Protein AF-X0U729-F1 (afdb_monomer_lite)

Foldseek 3Di:
DPDQPDAAEDVVLQVVLLQAAAQQPRDGGRFGWAFLQDVVNNTHSDPLGTHTHHPVVSVVCVVPNDQVCCVVGVSSVVVCVVSVNVVRHPD

Sequence (91 aa):
MFPKNKRIEDEEVLESFRRLPCVVCDCAPPSDPCHITSKGAGGGDAEENLISMCREHHQEQHGKGWIWMCEQYYNLKVVLEGKGRHDVFRR

Structure (mmCIF, N/CA/C/O backbone):
data_AF-X0U729-F1
#
_entry.id   AF-X0U729-F1
#
loop_
_atom_site.group_PDB
_atom_site.id
_atom_site.type_symbol
_atom_site.label_atom_id
_atom_site.label_alt_id
_atom_site.label_comp_id
_atom_site.label_asym_id
_atom_site.label_entity_id
_atom_site.label_seq_id
_atom_site.pdbx_PDB_ins_code
_atom_site.Cartn_x
_atom_site.Cartn_y
_atom_site.Cartn_z
_atom_site.occupancy
_atom_site.B_iso_or_equiv
_atom_site.auth_seq_id
_atom_site.auth_comp_id
_atom_site.auth_asym_id
_atom_site.auth_atom_id
_atom_site.pdbx_PDB_model_num
ATOM 1 N N . MET A 1 1 ? 20.161 19.4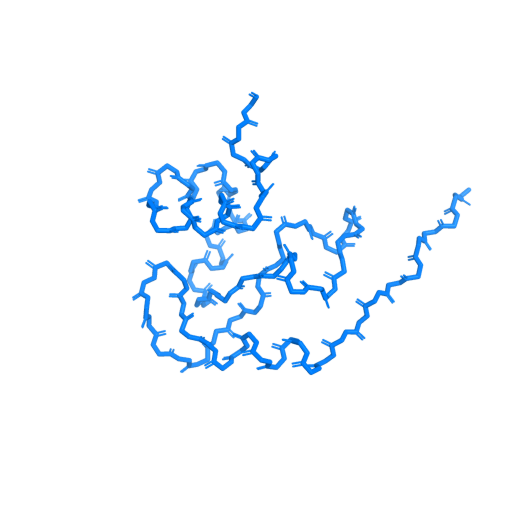74 -14.567 1.00 52.41 1 MET A N 1
ATOM 2 C CA . MET A 1 1 ? 19.056 18.495 -14.506 1.00 52.41 1 MET A CA 1
ATOM 3 C C . MET A 1 1 ? 19.692 17.120 -14.414 1.00 52.41 1 MET A C 1
ATOM 5 O O . MET A 1 1 ? 20.334 16.710 -15.369 1.00 52.41 1 MET A O 1
ATOM 9 N N . PHE A 1 2 ? 19.639 16.478 -13.246 1.00 63.44 2 PHE A N 1
ATOM 10 C CA . PHE A 1 2 ? 20.166 15.119 -13.088 1.00 63.44 2 PHE A CA 1
ATOM 11 C C . PHE A 1 2 ? 19.289 14.150 -13.897 1.00 63.44 2 PHE A C 1
ATOM 13 O O . PHE A 1 2 ? 18.069 14.355 -13.931 1.00 63.44 2 PHE A O 1
ATOM 20 N N . PRO A 1 3 ? 19.865 13.146 -14.582 1.00 59.47 3 PRO A N 1
ATOM 21 C CA . PRO A 1 3 ? 19.071 12.159 -15.300 1.00 59.47 3 PRO A CA 1
ATOM 22 C C . PRO A 1 3 ? 18.129 11.473 -14.307 1.00 59.47 3 PRO A C 1
ATOM 24 O O . PRO A 1 3 ? 18.563 10.937 -13.290 1.00 59.47 3 PRO A O 1
ATOM 27 N N . LYS A 1 4 ? 16.821 11.540 -14.572 1.00 55.31 4 LYS A N 1
ATOM 28 C CA . LYS A 1 4 ? 15.839 10.768 -13.807 1.00 55.31 4 LYS A CA 1
ATOM 29 C C . LYS A 1 4 ? 16.035 9.303 -14.187 1.00 55.31 4 LYS A C 1
ATOM 31 O O . LYS A 1 4 ? 16.113 9.006 -15.379 1.00 55.31 4 LYS A O 1
ATOM 36 N N . ASN A 1 5 ? 16.128 8.418 -13.196 1.00 59.12 5 ASN A N 1
ATOM 37 C CA . ASN A 1 5 ? 16.223 6.980 -13.439 1.00 59.12 5 ASN A CA 1
ATOM 38 C C . ASN A 1 5 ? 15.138 6.537 -14.430 1.00 59.12 5 ASN A C 1
ATOM 40 O O . ASN A 1 5 ? 13.997 7.010 -14.371 1.00 59.12 5 ASN A O 1
ATOM 44 N N . LYS A 1 6 ? 15.517 5.654 -15.362 1.00 59.91 6 LYS A N 1
ATOM 45 C CA . LYS A 1 6 ? 14.585 5.080 -16.332 1.00 59.91 6 LYS A CA 1
ATOM 46 C C . LYS A 1 6 ? 13.493 4.351 -15.551 1.00 59.91 6 LYS A C 1
ATOM 48 O O . LYS A 1 6 ? 13.790 3.522 -14.696 1.00 59.91 6 LYS A O 1
ATOM 53 N N . ARG A 1 7 ? 12.244 4.720 -15.817 1.00 63.72 7 ARG A N 1
ATOM 54 C CA . ARG A 1 7 ? 11.072 4.131 -15.170 1.00 63.72 7 ARG A CA 1
ATOM 55 C C . ARG A 1 7 ? 10.996 2.652 -15.540 1.00 63.72 7 ARG A C 1
ATOM 57 O O . ARG A 1 7 ? 11.174 2.314 -16.709 1.00 63.72 7 ARG A O 1
ATOM 64 N N . ILE A 1 8 ? 10.749 1.809 -14.544 1.00 68.94 8 ILE A N 1
ATOM 65 C CA . ILE A 1 8 ? 10.318 0.430 -14.758 1.00 68.94 8 ILE A CA 1
ATOM 66 C C . ILE A 1 8 ? 8.794 0.498 -14.797 1.00 68.94 8 IL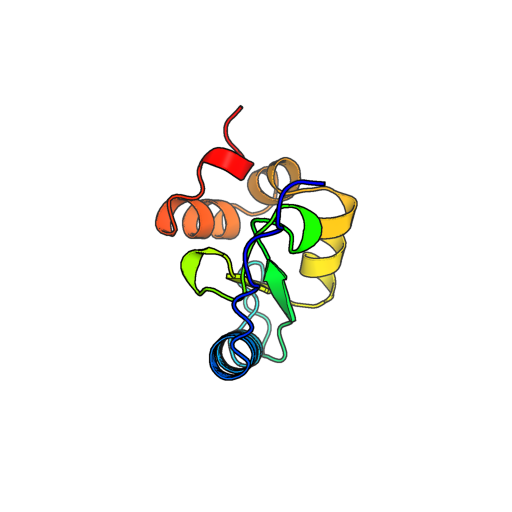E A C 1
ATOM 68 O O . ILE A 1 8 ? 8.170 0.814 -13.782 1.00 68.94 8 ILE A O 1
ATOM 72 N N . GLU A 1 9 ? 8.244 0.319 -15.993 1.00 73.75 9 GLU A N 1
ATOM 73 C CA . GLU A 1 9 ? 6.811 0.182 -16.239 1.00 73.75 9 GLU A CA 1
ATOM 74 C C . GLU A 1 9 ? 6.576 -1.289 -16.571 1.00 73.75 9 GLU A C 1
ATOM 76 O O . GLU A 1 9 ? 7.083 -1.781 -17.579 1.00 73.75 9 GLU A O 1
ATOM 81 N N . ASP A 1 10 ? 5.880 -1.989 -15.679 1.00 84.19 10 ASP A N 1
ATOM 82 C CA . ASP A 1 10 ? 5.578 -3.411 -15.807 1.00 84.19 10 ASP A CA 1
ATOM 83 C C . ASP A 1 10 ? 4.059 -3.592 -15.773 1.00 84.19 10 ASP A C 1
ATOM 85 O O . ASP A 1 10 ? 3.406 -3.545 -14.727 1.00 84.19 10 ASP A O 1
ATOM 89 N N . GLU A 1 11 ? 3.479 -3.709 -16.964 1.00 87.19 11 GLU A N 1
ATOM 90 C CA . GLU A 1 11 ? 2.036 -3.843 -17.132 1.00 87.19 11 GLU A CA 1
ATOM 91 C C . GLU A 1 11 ? 1.514 -5.169 -16.568 1.00 87.19 11 GLU A C 1
ATOM 93 O O . GLU A 1 11 ? 0.402 -5.203 -16.043 1.00 87.19 11 GLU A O 1
ATOM 98 N N . GLU A 1 12 ? 2.320 -6.232 -16.607 1.00 89.50 12 GLU A N 1
ATOM 99 C CA . GLU A 1 12 ? 1.948 -7.538 -16.063 1.00 89.50 12 GLU A CA 1
ATOM 100 C C . GLU A 1 12 ? 1.837 -7.476 -14.538 1.00 89.50 12 GLU A C 1
ATOM 102 O O . GLU A 1 12 ? 0.849 -7.947 -13.966 1.00 89.50 12 GLU A O 1
ATOM 107 N N . VAL A 1 13 ? 2.787 -6.804 -13.883 1.00 91.12 13 VAL A N 1
ATOM 108 C CA . VAL A 1 13 ? 2.716 -6.537 -12.443 1.00 91.12 13 VAL A CA 1
ATOM 109 C C . VAL A 1 13 ? 1.491 -5.682 -12.123 1.00 91.12 13 VAL A C 1
ATOM 111 O O . VAL A 1 13 ? 0.711 -6.027 -11.241 1.00 91.12 13 VAL A O 1
ATOM 114 N N . LEU A 1 14 ? 1.244 -4.588 -12.846 1.00 92.75 14 LEU A N 1
ATOM 115 C CA . LEU A 1 14 ? 0.063 -3.754 -12.584 1.00 92.75 14 LEU A CA 1
ATOM 116 C C . LEU A 1 14 ? -1.252 -4.536 -12.736 1.00 92.75 14 LEU A C 1
ATOM 118 O O . LEU A 1 14 ? -2.165 -4.373 -11.924 1.00 92.75 14 LEU A O 1
ATOM 122 N N . GLU A 1 15 ? -1.346 -5.394 -13.749 1.00 94.50 15 GLU A N 1
ATOM 123 C CA . GLU A 1 15 ? -2.492 -6.275 -13.974 1.00 94.50 15 GLU A CA 1
ATOM 124 C C . GLU A 1 15 ? -2.665 -7.321 -12.870 1.00 94.50 15 GLU A C 1
ATOM 126 O O . GLU A 1 15 ? -3.801 -7.610 -12.482 1.00 94.50 15 GLU A O 1
ATOM 131 N N . SER A 1 16 ? -1.576 -7.862 -12.317 1.00 95.38 16 SER A N 1
ATOM 132 C CA . SER A 1 16 ? -1.660 -8.820 -11.212 1.00 95.38 16 SER A CA 1
ATOM 133 C C . SER A 1 16 ? -2.305 -8.179 -9.978 1.00 95.38 16 SER A C 1
ATOM 135 O O . SER A 1 16 ? -3.249 -8.740 -9.419 1.00 95.38 16 SER A O 1
ATOM 137 N N . PHE A 1 17 ? -1.920 -6.947 -9.629 1.00 96.12 17 PHE A N 1
ATOM 138 C CA . PHE A 1 17 ? -2.504 -6.208 -8.504 1.00 96.12 17 PHE A CA 1
ATOM 139 C C . PHE A 1 17 ? -3.956 -5.775 -8.741 1.00 96.12 17 PHE A C 1
ATOM 141 O O . PHE A 1 17 ? -4.727 -5.700 -7.783 1.00 96.12 17 PHE A O 1
ATOM 148 N N . ARG A 1 18 ? -4.369 -5.549 -9.996 1.00 96.62 18 ARG A N 1
ATOM 149 C CA . ARG A 1 18 ? -5.776 -5.253 -10.331 1.00 96.62 18 ARG A CA 1
ATOM 150 C C . ARG A 1 18 ? -6.716 -6.420 -10.046 1.00 96.62 18 ARG A C 1
ATOM 152 O O . ARG A 1 18 ? -7.901 -6.204 -9.788 1.00 96.62 18 ARG A O 1
ATOM 159 N N . ARG A 1 19 ? -6.190 -7.647 -10.077 1.00 97.19 19 ARG A N 1
ATOM 160 C CA . ARG A 1 19 ? -6.931 -8.899 -9.852 1.00 97.19 19 ARG A CA 1
ATOM 161 C C . ARG A 1 19 ? -6.951 -9.339 -8.391 1.00 97.19 19 ARG A C 1
ATOM 163 O O . ARG A 1 19 ? -7.635 -10.308 -8.072 1.00 97.19 19 ARG A O 1
ATOM 170 N N . LEU A 1 20 ? -6.218 -8.657 -7.514 1.00 97.44 20 LEU A N 1
ATOM 171 C CA . LEU A 1 20 ? -6.200 -8.953 -6.085 1.00 97.44 20 LEU A CA 1
ATOM 172 C C . LEU A 1 20 ? -7.302 -8.175 -5.348 1.00 97.44 20 LEU A C 1
ATOM 174 O O . LEU A 1 20 ? -7.634 -7.053 -5.746 1.00 97.44 20 LEU A O 1
ATOM 178 N N . PRO A 1 21 ? -7.869 -8.733 -4.263 1.00 97.94 21 PRO A N 1
ATOM 179 C CA . PRO A 1 21 ? -8.753 -7.994 -3.371 1.00 97.94 21 PRO A CA 1
ATOM 180 C C . PRO A 1 21 ? -8.063 -6.774 -2.757 1.00 97.94 21 PRO A C 1
ATOM 182 O O . PRO A 1 21 ? -6.830 -6.682 -2.707 1.00 97.94 21 PRO A O 1
ATOM 185 N N . CYS A 1 22 ? -8.861 -5.835 -2.257 1.00 98.00 22 CYS A N 1
ATOM 186 C CA . CYS A 1 22 ? -8.319 -4.704 -1.517 1.00 98.00 22 CYS A CA 1
ATOM 187 C C . CYS A 1 22 ? -7.665 -5.179 -0.219 1.00 98.00 22 CYS A C 1
ATOM 189 O O . CYS A 1 22 ? -8.322 -5.787 0.615 1.00 98.00 22 CYS A O 1
ATOM 191 N N . VAL A 1 23 ? -6.411 -4.795 0.012 1.00 97.38 23 VAL A N 1
ATOM 192 C CA . VAL A 1 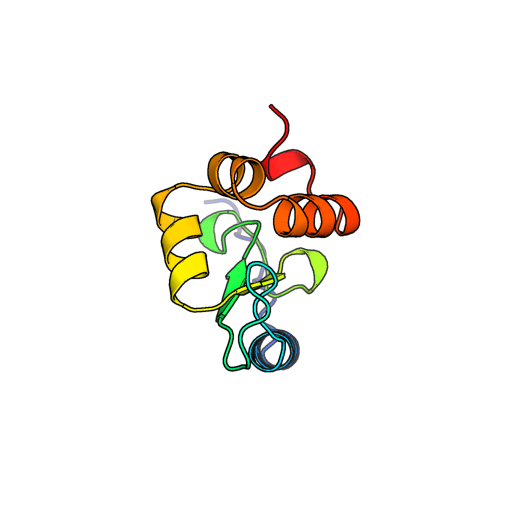23 ? -5.679 -5.156 1.233 1.00 97.38 23 VAL A CA 1
ATOM 193 C C . VAL A 1 23 ? -6.306 -4.606 2.520 1.00 97.38 23 VAL A C 1
ATOM 195 O O . VAL A 1 23 ? -6.014 -5.107 3.600 1.00 97.38 23 VAL A O 1
ATOM 198 N N . VAL A 1 24 ? -7.137 -3.561 2.420 1.00 97.62 24 VAL A N 1
ATOM 199 C CA . VAL A 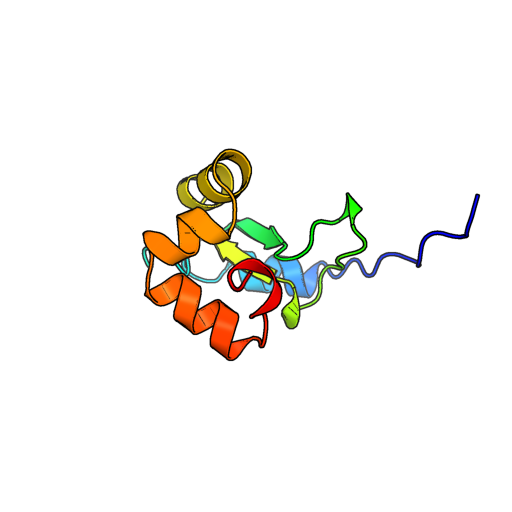1 24 ? -7.750 -2.879 3.570 1.00 97.62 24 VAL A CA 1
ATOM 200 C C . VAL A 1 24 ? -9.101 -3.484 3.954 1.00 97.62 24 VAL A C 1
ATOM 202 O O . VAL A 1 24 ? -9.380 -3.621 5.142 1.00 97.62 24 VAL A O 1
ATOM 205 N N . CYS A 1 25 ? -9.942 -3.842 2.984 1.00 97.00 25 CYS A N 1
ATOM 206 C CA . CYS A 1 25 ? -11.318 -4.280 3.250 1.00 97.00 25 CYS A CA 1
ATOM 207 C C . CYS A 1 25 ? -11.709 -5.608 2.595 1.00 97.00 25 CYS A C 1
ATOM 209 O O . CYS A 1 25 ? -12.879 -5.978 2.653 1.00 97.00 25 CYS A O 1
ATOM 211 N N . ASP A 1 26 ? -10.769 -6.286 1.933 1.00 97.12 26 ASP A N 1
ATOM 212 C CA . ASP A 1 26 ? -10.964 -7.558 1.229 1.00 97.12 26 ASP A CA 1
ATOM 213 C C . ASP A 1 26 ? -12.078 -7.541 0.170 1.00 97.12 26 ASP A C 1
ATOM 215 O O . ASP A 1 26 ? -12.539 -8.591 -0.284 1.00 97.12 26 ASP A O 1
ATOM 219 N N . CYS A 1 27 ? -12.517 -6.354 -0.269 1.00 96.94 27 CYS A N 1
ATOM 220 C CA . CYS A 1 27 ? -13.524 -6.270 -1.312 1.00 96.94 27 CYS A CA 1
ATOM 221 C C . CYS A 1 27 ? -13.002 -6.923 -2.596 1.00 96.94 27 CYS A C 1
ATOM 223 O O . CYS A 1 27 ? -11.814 -6.829 -2.930 1.00 96.94 27 CYS A O 1
ATOM 225 N N . ALA A 1 28 ? -13.914 -7.573 -3.317 1.00 97.19 28 ALA A N 1
ATOM 226 C CA . ALA A 1 28 ? -13.577 -8.256 -4.552 1.00 97.19 28 ALA A CA 1
ATOM 227 C C . ALA A 1 28 ? -12.962 -7.282 -5.582 1.00 97.19 28 ALA A C 1
ATOM 229 O O . ALA A 1 28 ? -13.298 -6.093 -5.576 1.00 97.19 28 ALA A O 1
ATOM 230 N N . PRO A 1 29 ? -12.091 -7.780 -6.477 1.00 95.25 29 PRO A N 1
ATOM 231 C CA . PRO A 1 29 ? -11.578 -7.014 -7.610 1.00 95.25 29 PRO A CA 1
ATOM 232 C C . PRO A 1 29 ? -12.700 -6.369 -8.454 1.00 95.25 29 PRO A C 1
ATOM 234 O O . PRO A 1 29 ? -13.816 -6.896 -8.490 1.00 95.25 29 PRO A O 1
ATOM 237 N N . PRO A 1 30 ? -12.412 -5.284 -9.199 1.00 96.19 30 PRO A N 1
ATOM 238 C CA . PRO A 1 30 ? -11.075 -4.756 -9.478 1.00 96.19 30 PRO A CA 1
ATOM 239 C C . PRO A 1 30 ? -10.510 -3.871 -8.358 1.00 96.19 30 PRO A C 1
ATOM 241 O O . PRO A 1 30 ? -11.214 -3.038 -7.788 1.00 96.19 30 PRO A O 1
ATOM 244 N N . SER A 1 31 ? -9.209 -4.020 -8.102 1.00 97.44 31 SER A N 1
ATOM 245 C CA . SER A 1 31 ? -8.429 -3.091 -7.275 1.00 97.44 31 SER A CA 1
ATOM 246 C C . SER A 1 31 ? -7.585 -2.159 -8.144 1.00 97.44 31 SER A C 1
ATOM 248 O O . SER A 1 31 ? -7.213 -2.486 -9.268 1.00 97.44 31 SER A O 1
ATOM 250 N N . ASP A 1 32 ? -7.230 -1.006 -7.599 1.00 96.94 32 ASP A N 1
ATOM 251 C CA . ASP A 1 32 ? -6.208 -0.130 -8.142 1.00 96.94 32 ASP A CA 1
ATOM 252 C C . ASP A 1 32 ? -4.828 -0.521 -7.562 1.00 96.94 32 ASP A C 1
ATOM 254 O O . ASP A 1 32 ? -4.697 -0.698 -6.343 1.00 96.94 32 ASP A O 1
ATOM 258 N N . PRO A 1 33 ? -3.775 -0.623 -8.395 1.00 96.06 33 PRO A N 1
ATOM 259 C CA . PRO A 1 33 ? -2.401 -0.752 -7.923 1.00 96.06 33 PRO A CA 1
ATOM 260 C C . PRO A 1 33 ? -1.947 0.580 -7.310 1.00 96.06 33 PRO A C 1
ATOM 262 O O . PRO A 1 33 ? -1.737 1.566 -8.019 1.00 96.06 33 PRO A O 1
ATOM 265 N N . CYS A 1 34 ? -1.817 0.612 -5.985 1.00 95.81 34 CYS A N 1
ATOM 266 C CA . CYS A 1 34 ? -1.397 1.786 -5.230 1.00 95.81 34 CYS A CA 1
ATOM 267 C C . CYS A 1 34 ? 0.116 1.759 -4.990 1.00 95.81 34 CYS A C 1
ATOM 269 O O . CYS A 1 34 ? 0.648 0.823 -4.388 1.00 95.81 34 CYS A O 1
ATOM 271 N N . HIS A 1 35 ? 0.809 2.806 -5.445 1.00 94.81 35 HIS A N 1
ATOM 272 C CA . HIS A 1 35 ? 2.243 2.980 -5.224 1.00 94.81 35 HIS A CA 1
ATOM 273 C C . HIS A 1 35 ? 2.539 3.464 -3.808 1.00 94.81 35 HIS A C 1
ATOM 275 O O . HIS A 1 35 ? 2.135 4.563 -3.425 1.00 94.81 35 HIS A O 1
ATOM 281 N N . ILE A 1 36 ? 3.340 2.698 -3.069 1.00 94.62 36 ILE A N 1
ATOM 282 C CA . ILE A 1 36 ? 3.807 3.071 -1.729 1.00 94.62 36 ILE A CA 1
ATOM 283 C C . ILE A 1 36 ? 4.733 4.295 -1.817 1.00 94.62 36 ILE A C 1
ATOM 285 O O . ILE A 1 36 ? 4.498 5.318 -1.169 1.00 94.62 36 ILE A O 1
ATOM 289 N N . THR A 1 37 ? 5.745 4.227 -2.685 1.00 91.06 37 THR A N 1
ATOM 290 C CA . THR A 1 37 ? 6.546 5.375 -3.129 1.00 91.06 37 THR A CA 1
ATOM 291 C C . THR A 1 37 ? 6.000 5.866 -4.458 1.00 91.06 37 THR A C 1
ATOM 293 O O . THR A 1 37 ? 5.979 5.118 -5.435 1.00 91.06 37 THR A O 1
ATOM 296 N N . SER A 1 38 ? 5.587 7.134 -4.516 1.00 84.69 38 SER A N 1
ATOM 297 C CA . SER A 1 38 ? 4.958 7.695 -5.713 1.00 84.69 38 SER A CA 1
ATOM 298 C C . SER A 1 38 ? 5.873 7.663 -6.944 1.00 84.69 38 SER A C 1
ATOM 300 O O . SER A 1 38 ? 7.100 7.782 -6.846 1.00 84.69 38 SER A O 1
ATOM 302 N N . LYS A 1 39 ? 5.259 7.621 -8.133 1.00 80.25 39 LYS A N 1
ATOM 303 C CA . LYS A 1 39 ? 5.972 7.727 -9.420 1.00 80.25 39 LYS A CA 1
ATOM 304 C C . LYS A 1 39 ? 6.820 9.002 -9.518 1.00 80.25 39 LYS A C 1
ATOM 306 O O . LYS A 1 39 ? 7.896 9.000 -10.112 1.00 80.25 39 LYS A O 1
ATOM 311 N N . GLY A 1 40 ? 6.354 10.102 -8.917 1.00 75.56 40 GLY A N 1
ATOM 312 C CA . GLY A 1 40 ? 7.071 11.382 -8.881 1.00 75.56 40 GLY A CA 1
ATOM 313 C C . GLY A 1 40 ? 8.332 11.360 -8.011 1.00 75.56 40 GLY A C 1
ATOM 314 O O . GLY A 1 40 ? 9.293 12.058 -8.328 1.00 75.56 40 GLY A O 1
ATOM 315 N N . ALA A 1 41 ? 8.343 10.524 -6.969 1.00 79.25 41 ALA A N 1
ATOM 316 C CA . ALA A 1 41 ? 9.471 10.316 -6.062 1.00 79.25 41 ALA A CA 1
ATOM 317 C C . ALA A 1 41 ? 10.430 9.199 -6.522 1.00 79.25 41 ALA A C 1
ATOM 319 O O . ALA A 1 41 ? 11.373 8.871 -5.808 1.00 79.25 41 ALA A O 1
ATOM 320 N N . GLY A 1 42 ? 10.212 8.628 -7.713 1.00 79.56 42 GLY A N 1
ATOM 321 C CA . GLY A 1 42 ? 11.067 7.586 -8.287 1.00 79.56 42 GLY A CA 1
ATOM 322 C C . GLY A 1 42 ? 10.641 6.150 -7.977 1.00 79.56 42 GLY A C 1
ATOM 323 O O . GLY A 1 42 ? 11.408 5.236 -8.265 1.00 79.56 42 GLY A O 1
ATOM 324 N N . GLY A 1 43 ? 9.443 5.929 -7.426 1.00 81.94 43 GLY A N 1
ATOM 325 C CA . GLY A 1 43 ? 8.891 4.583 -7.270 1.00 81.94 43 GLY A CA 1
ATOM 326 C C . GLY A 1 43 ? 8.477 3.978 -8.614 1.00 81.94 43 GLY A C 1
ATOM 327 O O . GLY A 1 43 ? 7.756 4.616 -9.384 1.00 81.94 43 GLY A O 1
ATOM 328 N N . GLY A 1 44 ? 8.953 2.764 -8.900 1.00 84.38 44 GLY A N 1
ATOM 329 C CA . GLY A 1 44 ? 8.603 1.999 -10.101 1.00 84.38 44 GLY A CA 1
ATOM 330 C C . GLY A 1 44 ? 7.379 1.103 -9.910 1.00 84.38 44 GLY A C 1
ATOM 331 O O . GLY A 1 44 ? 6.862 0.970 -8.794 1.00 84.38 44 GLY A O 1
ATOM 332 N N . ASP A 1 45 ? 6.949 0.476 -11.004 1.00 85.12 45 ASP A N 1
ATOM 333 C CA . ASP A 1 45 ? 5.917 -0.565 -11.019 1.00 85.12 45 ASP A CA 1
ATOM 334 C C . ASP A 1 45 ? 6.544 -1.911 -10.603 1.00 85.12 45 ASP A C 1
ATOM 336 O O . ASP A 1 45 ? 6.686 -2.829 -11.400 1.00 85.12 45 ASP A O 1
ATOM 340 N N . ALA A 1 46 ? 6.997 -1.986 -9.350 1.00 88.19 46 ALA A N 1
ATOM 341 C CA . ALA A 1 46 ? 7.629 -3.165 -8.764 1.00 88.19 46 ALA A CA 1
ATOM 342 C C . ALA A 1 46 ? 6.757 -3.721 -7.631 1.00 88.19 46 ALA A C 1
ATOM 344 O O . ALA A 1 46 ? 6.099 -2.951 -6.922 1.00 88.19 46 ALA A O 1
ATOM 345 N N . GLU A 1 47 ? 6.739 -5.042 -7.444 1.00 89.75 47 GLU A N 1
ATOM 346 C CA . GLU A 1 47 ? 5.867 -5.700 -6.462 1.00 89.75 47 GLU A CA 1
ATOM 347 C C . GLU A 1 47 ? 6.099 -5.198 -5.029 1.00 89.75 47 GLU A C 1
ATOM 349 O O . GLU A 1 47 ? 5.156 -5.060 -4.244 1.00 89.75 47 GLU A O 1
ATOM 354 N N . GLU A 1 48 ? 7.341 -4.871 -4.669 1.00 90.75 48 GLU A N 1
ATOM 355 C CA . GLU A 1 48 ? 7.709 -4.302 -3.370 1.00 90.75 48 GLU A CA 1
ATOM 356 C C . GLU A 1 48 ? 7.170 -2.879 -3.155 1.00 90.75 48 GLU A C 1
ATOM 358 O O . GLU A 1 48 ? 7.061 -2.414 -2.019 1.00 90.75 48 GLU A O 1
ATOM 363 N N . ASN A 1 49 ? 6.812 -2.186 -4.238 1.00 93.81 49 ASN A N 1
ATOM 364 C CA . ASN A 1 49 ? 6.322 -0.814 -4.222 1.00 93.81 49 ASN A CA 1
ATOM 365 C C . ASN A 1 49 ? 4.813 -0.703 -4.486 1.00 93.81 49 ASN A C 1
ATOM 367 O O . ASN A 1 49 ? 4.287 0.410 -4.510 1.00 93.81 49 ASN A O 1
ATOM 371 N N . LEU A 1 50 ? 4.118 -1.825 -4.669 1.00 94.81 50 LEU A N 1
ATOM 372 C CA . LEU A 1 50 ? 2.697 -1.873 -4.994 1.00 94.81 50 LEU A CA 1
ATOM 373 C C . LEU A 1 50 ? 1.889 -2.636 -3.941 1.00 94.81 50 LEU A C 1
ATOM 375 O O . LEU A 1 50 ? 2.344 -3.624 -3.355 1.00 94.81 50 LEU A O 1
ATOM 379 N N . ILE A 1 51 ? 0.659 -2.172 -3.727 1.00 96.56 51 ILE A N 1
ATOM 380 C CA . ILE A 1 51 ? -0.396 -2.872 -2.985 1.00 96.56 51 ILE A CA 1
ATOM 381 C C . ILE A 1 51 ? -1.736 -2.720 -3.707 1.00 96.56 51 ILE A C 1
ATOM 383 O O . ILE A 1 51 ? -1.979 -1.714 -4.371 1.00 96.56 51 ILE A O 1
ATOM 387 N N . SER A 1 52 ? -2.621 -3.707 -3.570 1.00 97.81 52 SER A N 1
ATOM 388 C CA . SER A 1 52 ? -3.962 -3.674 -4.154 1.00 97.81 52 SER A CA 1
ATOM 389 C C . SER A 1 52 ? -4.924 -2.936 -3.225 1.00 97.81 52 SER A C 1
ATOM 391 O O . SER A 1 52 ? -5.137 -3.331 -2.077 1.00 97.81 52 SER A O 1
ATOM 393 N N . MET A 1 53 ? -5.524 -1.849 -3.702 1.00 98.06 53 MET A N 1
ATOM 394 C CA . MET A 1 53 ? -6.521 -1.087 -2.950 1.00 98.06 53 MET A CA 1
ATOM 395 C C . MET A 1 53 ? -7.768 -0.860 -3.787 1.00 98.06 53 MET A C 1
ATOM 397 O O . MET A 1 53 ? -7.670 -0.541 -4.963 1.00 98.06 53 MET A O 1
ATOM 401 N N . CYS A 1 54 ? -8.955 -0.954 -3.192 1.00 98.00 54 CYS A N 1
ATOM 402 C CA . CYS A 1 54 ? -10.148 -0.472 -3.873 1.00 98.00 54 CYS A CA 1
ATOM 403 C C . CYS A 1 54 ? -10.057 1.039 -4.092 1.00 98.00 54 CYS A C 1
ATOM 405 O O . CYS A 1 54 ? -9.287 1.739 -3.424 1.00 98.00 54 CYS A O 1
ATOM 407 N N . ARG A 1 55 ? -10.886 1.554 -5.002 1.00 97.62 55 ARG A N 1
ATOM 408 C CA . ARG A 1 55 ? -10.872 2.974 -5.354 1.00 97.62 55 ARG A CA 1
ATOM 409 C C . ARG A 1 55 ? -11.018 3.890 -4.137 1.00 97.62 55 ARG A C 1
ATOM 411 O O . ARG A 1 55 ? -10.350 4.913 -4.075 1.00 97.62 55 ARG A O 1
ATOM 418 N N . GLU A 1 56 ? -11.871 3.524 -3.186 1.00 97.88 56 GLU A N 1
ATOM 419 C CA . GLU A 1 56 ? -12.132 4.302 -1.972 1.00 97.88 56 GLU A CA 1
ATOM 420 C C . GLU A 1 56 ? -10.877 4.445 -1.101 1.00 97.88 56 GLU A C 1
ATOM 422 O O . GLU A 1 56 ? -10.398 5.561 -0.902 1.00 97.88 56 GLU A O 1
ATOM 427 N N . HIS A 1 57 ? -10.277 3.330 -0.675 1.00 98.19 57 HIS A N 1
ATOM 428 C CA . HIS A 1 57 ? -9.068 3.353 0.155 1.00 98.19 57 HIS A CA 1
ATOM 429 C C . HIS A 1 57 ? -7.852 3.915 -0.589 1.00 98.19 57 HIS A C 1
ATOM 431 O O . HIS A 1 57 ? -6.989 4.540 0.025 1.00 98.19 57 HIS A O 1
ATOM 437 N N . HIS A 1 58 ? -7.781 3.748 -1.913 1.00 98.00 58 HIS A N 1
ATOM 438 C CA . HIS A 1 58 ? -6.728 4.371 -2.710 1.00 98.00 58 HIS A CA 1
ATOM 439 C C . HIS A 1 58 ? -6.851 5.905 -2.705 1.00 98.00 58 HIS A C 1
ATOM 441 O O . HIS A 1 58 ? -5.858 6.611 -2.532 1.00 98.00 58 HIS A O 1
ATOM 447 N N . GLN A 1 59 ? -8.067 6.444 -2.835 1.00 97.88 59 GLN A N 1
ATOM 448 C CA . GLN A 1 59 ? -8.289 7.889 -2.722 1.00 97.88 59 GLN A CA 1
ATOM 449 C C . GLN A 1 59 ? -8.050 8.400 -1.302 1.00 97.88 59 GLN A C 1
ATOM 451 O O . GLN A 1 59 ? -7.507 9.488 -1.114 1.00 97.88 59 GLN A O 1
ATOM 456 N N . GLU A 1 60 ? -8.405 7.611 -0.294 1.00 97.75 60 GLU A N 1
ATOM 457 C CA . GLU A 1 60 ? -8.126 7.952 1.094 1.00 97.75 60 GLU A CA 1
ATOM 458 C C . GLU A 1 60 ? -6.624 8.012 1.384 1.00 97.75 60 GLU A C 1
ATOM 460 O O . GLU A 1 60 ? -6.161 8.960 2.021 1.00 97.75 60 GLU A O 1
ATOM 465 N N . GLN A 1 61 ? -5.847 7.076 0.833 1.00 97.31 61 GLN A N 1
ATOM 466 C CA . GLN A 1 61 ? -4.389 7.119 0.879 1.00 97.31 61 GLN A CA 1
ATOM 467 C C . GLN A 1 61 ? -3.856 8.417 0.266 1.00 97.31 61 GLN A C 1
ATOM 469 O O . GLN A 1 61 ? -3.015 9.072 0.883 1.00 97.31 61 GLN A O 1
ATOM 474 N N . HIS A 1 62 ? -4.357 8.825 -0.904 1.00 95.62 62 HIS A N 1
ATOM 475 C CA . HIS A 1 62 ? -3.946 10.079 -1.538 1.00 95.62 62 HIS A CA 1
ATOM 476 C C . HIS A 1 62 ? -4.321 11.314 -0.708 1.00 95.62 62 HIS A C 1
ATOM 478 O O . HIS A 1 62 ? -3.562 12.283 -0.680 1.00 95.62 62 HIS A O 1
ATOM 484 N N . GLY A 1 63 ? -5.473 11.289 -0.032 1.00 97.06 63 GLY A N 1
ATOM 485 C CA . GLY A 1 63 ? -5.975 12.419 0.749 1.00 97.06 63 GLY A CA 1
ATOM 486 C C . GLY A 1 63 ? -5.369 12.550 2.148 1.00 97.06 63 GLY A C 1
ATOM 487 O O . GLY A 1 63 ? -5.165 13.668 2.618 1.00 97.06 63 GLY A O 1
ATOM 488 N N . LYS A 1 64 ? -5.093 11.429 2.825 1.00 96.88 64 LYS A N 1
ATOM 489 C CA . LYS A 1 64 ? -4.715 11.395 4.252 1.00 96.88 64 LYS A CA 1
ATOM 490 C C . LYS A 1 64 ? -3.297 10.876 4.510 1.00 96.88 64 LYS A C 1
ATOM 492 O O . LYS A 1 64 ? -2.710 11.195 5.542 1.00 96.88 64 LYS A O 1
ATOM 497 N N . GLY A 1 65 ? -2.724 10.124 3.572 1.00 95.31 65 GLY A N 1
ATOM 498 C CA . GLY A 1 65 ? -1.356 9.610 3.641 1.00 95.31 65 GLY A CA 1
ATOM 499 C C . GLY A 1 65 ? -1.182 8.329 4.468 1.00 95.31 65 GLY A C 1
ATOM 500 O O . GLY A 1 65 ? -2.061 7.895 5.210 1.00 95.31 65 GLY A O 1
ATOM 501 N N . TRP A 1 66 ? -0.001 7.716 4.336 1.00 95.38 66 TRP A N 1
ATOM 502 C CA . TRP A 1 66 ? 0.302 6.385 4.879 1.00 95.38 66 TRP A CA 1
ATOM 503 C C . TRP A 1 66 ? 0.242 6.281 6.403 1.00 95.38 66 TRP A C 1
ATOM 505 O O . TRP A 1 66 ? -0.243 5.271 6.905 1.00 95.38 66 TRP A O 1
ATOM 515 N N . ILE A 1 67 ? 0.693 7.309 7.132 1.00 95.56 67 ILE A N 1
ATOM 516 C CA . ILE A 1 67 ? 0.649 7.321 8.605 1.00 95.56 67 ILE A CA 1
ATOM 517 C C . ILE A 1 67 ? -0.796 7.165 9.080 1.00 95.56 67 ILE A C 1
ATOM 519 O O . ILE A 1 67 ? -1.093 6.237 9.826 1.00 95.56 67 ILE A O 1
ATOM 523 N N . TRP A 1 68 ? -1.700 8.015 8.581 1.00 96.88 68 TRP A N 1
ATOM 524 C CA . TRP A 1 68 ? -3.112 7.969 8.954 1.00 96.88 68 TRP A CA 1
ATOM 525 C C . TRP A 1 68 ? -3.745 6.625 8.573 1.00 96.88 68 TRP A C 1
ATOM 527 O O . TRP A 1 68 ? -4.427 6.009 9.388 1.00 96.88 68 TRP A O 1
ATOM 537 N N . MET A 1 69 ? -3.457 6.123 7.366 1.00 97.50 69 MET A N 1
ATOM 538 C CA . MET A 1 69 ? -3.961 4.821 6.920 1.00 97.50 69 MET A CA 1
ATOM 539 C C . MET A 1 69 ? -3.502 3.681 7.846 1.00 97.50 69 MET A C 1
ATOM 541 O O . MET A 1 69 ? -4.302 2.818 8.189 1.00 97.50 69 MET A O 1
ATOM 545 N N . CYS A 1 70 ? -2.243 3.681 8.298 1.00 96.12 70 CYS A N 1
ATOM 546 C CA . CYS A 1 70 ? -1.713 2.660 9.214 1.00 96.12 70 CYS A CA 1
ATOM 547 C C . CYS A 1 70 ? -2.261 2.775 10.643 1.00 96.12 70 CYS A C 1
ATOM 549 O O . CYS A 1 70 ? -2.262 1.785 11.374 1.00 96.12 70 CYS A O 1
ATOM 551 N N . GLU A 1 71 ? -2.689 3.968 11.059 1.00 95.50 71 GLU A N 1
ATOM 552 C CA . GLU A 1 71 ? -3.367 4.182 12.341 1.00 95.50 71 GLU A CA 1
ATOM 553 C C . GLU A 1 71 ? -4.802 3.640 12.322 1.00 95.50 71 GLU A C 1
ATOM 555 O O . GLU A 1 71 ? -5.264 3.131 13.340 1.00 95.50 71 GLU A O 1
ATOM 560 N N . GLN A 1 72 ? -5.493 3.716 11.178 1.00 97.38 72 GLN A N 1
ATOM 561 C CA . GLN A 1 72 ? -6.867 3.215 11.046 1.00 97.38 72 GLN A CA 1
ATOM 562 C C . GLN A 1 72 ? -6.945 1.728 10.683 1.00 97.38 72 GLN A C 1
ATOM 564 O O . GLN A 1 72 ? -7.835 1.020 11.153 1.00 97.38 72 GLN A O 1
ATOM 569 N N . TYR A 1 73 ? -6.022 1.246 9.850 1.00 97.00 73 TYR A N 1
ATOM 570 C CA . TYR A 1 73 ? -6.100 -0.071 9.224 1.00 97.00 73 TYR A CA 1
ATOM 571 C C . TYR A 1 73 ? -4.899 -0.933 9.615 1.00 97.00 73 TYR A C 1
ATOM 573 O O . TYR A 1 73 ? -3.826 -0.881 9.008 1.00 97.00 73 TYR A O 1
ATOM 581 N N . TYR A 1 74 ? -5.080 -1.755 10.653 1.00 94.00 74 TYR A N 1
ATOM 582 C CA . TYR A 1 74 ? -4.015 -2.617 11.177 1.00 94.00 74 TYR A CA 1
ATOM 583 C C . TYR A 1 74 ? -3.490 -3.619 10.137 1.00 94.00 74 TYR A C 1
ATOM 585 O O . TYR A 1 74 ? -2.283 -3.825 10.032 1.00 94.00 74 TYR A O 1
ATOM 593 N N . ASN A 1 75 ? -4.375 -4.203 9.329 1.00 93.25 75 ASN A N 1
ATOM 594 C CA . ASN A 1 75 ? -4.010 -5.093 8.225 1.00 93.25 75 ASN A CA 1
ATOM 595 C C . ASN A 1 75 ? -3.069 -4.420 7.220 1.00 93.25 75 ASN A C 1
ATOM 597 O O . ASN A 1 75 ? -2.060 -5.012 6.842 1.00 93.25 75 ASN A O 1
ATOM 601 N N . LEU A 1 76 ? -3.337 -3.166 6.848 1.00 96.50 76 LEU A N 1
ATOM 602 C CA . LEU A 1 76 ? -2.446 -2.413 5.969 1.00 96.50 76 LEU A CA 1
ATOM 603 C C . LEU A 1 76 ? -1.057 -2.247 6.590 1.00 96.50 76 LEU A C 1
ATOM 605 O O . LEU A 1 76 ? -0.055 -2.470 5.912 1.00 96.50 76 LEU A O 1
ATOM 609 N N . LYS A 1 77 ? -0.988 -1.897 7.879 1.00 95.62 77 LYS A N 1
ATOM 610 C CA . LYS A 1 77 ? 0.287 -1.777 8.592 1.00 95.62 77 LYS A CA 1
ATOM 611 C C . LYS A 1 77 ? 1.075 -3.088 8.553 1.00 95.62 77 LYS A C 1
ATOM 613 O O . LYS A 1 77 ? 2.256 -3.062 8.223 1.00 95.62 77 LYS A O 1
ATOM 618 N N . VAL A 1 78 ? 0.424 -4.223 8.820 1.00 95.31 78 VAL A N 1
ATOM 619 C CA . VAL A 1 78 ? 1.058 -5.552 8.763 1.00 95.31 78 VAL A CA 1
ATOM 620 C C . VAL A 1 78 ? 1.582 -5.860 7.359 1.00 95.31 78 VAL A C 1
ATOM 622 O O . VAL A 1 78 ? 2.698 -6.358 7.224 1.00 95.31 78 VAL A O 1
ATOM 625 N N . VAL A 1 79 ? 0.830 -5.529 6.304 1.00 95.94 79 VAL A N 1
ATOM 626 C CA . VAL A 1 79 ? 1.299 -5.731 4.923 1.00 95.94 79 VAL A CA 1
ATOM 627 C C . VAL A 1 79 ? 2.507 -4.854 4.599 1.00 95.94 79 VAL A C 1
ATOM 629 O O . VAL A 1 79 ? 3.465 -5.336 3.994 1.00 95.94 79 VAL A O 1
ATOM 632 N N . LEU A 1 80 ? 2.503 -3.588 5.017 1.00 95.62 80 LEU A N 1
ATOM 633 C CA . LEU A 1 80 ? 3.643 -2.695 4.806 1.00 95.62 80 LEU A CA 1
ATOM 634 C C . LEU A 1 80 ? 4.872 -3.147 5.611 1.00 95.62 80 LEU A C 1
ATOM 636 O O . LEU A 1 80 ? 5.980 -3.107 5.080 1.00 95.62 80 LEU A O 1
ATOM 640 N N . GLU A 1 81 ? 4.695 -3.646 6.840 1.00 94.62 81 GLU A N 1
ATOM 641 C CA . GLU A 1 81 ? 5.762 -4.288 7.625 1.00 94.62 81 GLU A CA 1
ATOM 642 C C . GLU A 1 81 ? 6.312 -5.536 6.924 1.00 94.62 81 GLU A C 1
ATOM 644 O O . GLU A 1 81 ? 7.525 -5.671 6.773 1.00 94.62 81 GLU A O 1
ATOM 649 N N . GLY A 1 82 ? 5.439 -6.402 6.403 1.00 94.81 82 GLY A N 1
ATOM 650 C CA . GLY A 1 82 ? 5.836 -7.585 5.634 1.00 94.81 82 GLY A CA 1
ATOM 651 C C . GLY A 1 82 ? 6.608 -7.251 4.352 1.00 94.81 82 GLY A C 1
ATOM 652 O O . GLY A 1 82 ? 7.492 -8.005 3.952 1.00 94.81 82 GLY A O 1
ATOM 653 N N . LYS A 1 83 ? 6.332 -6.093 3.739 1.00 94.12 83 LYS A N 1
ATOM 654 C CA . LYS A 1 83 ? 7.095 -5.548 2.601 1.00 94.12 83 LYS A CA 1
ATOM 655 C C . LYS A 1 83 ? 8.363 -4.783 3.016 1.00 94.12 83 LYS A C 1
ATOM 657 O O . LYS A 1 83 ? 9.051 -4.244 2.155 1.00 94.12 83 LYS A O 1
ATOM 662 N N . GLY A 1 84 ? 8.669 -4.686 4.312 1.00 94.00 84 GLY A N 1
ATOM 663 C CA . GLY A 1 84 ? 9.812 -3.929 4.835 1.00 94.00 84 GLY A CA 1
ATOM 664 C C . GLY A 1 84 ? 9.664 -2.405 4.735 1.00 94.00 84 GLY A C 1
A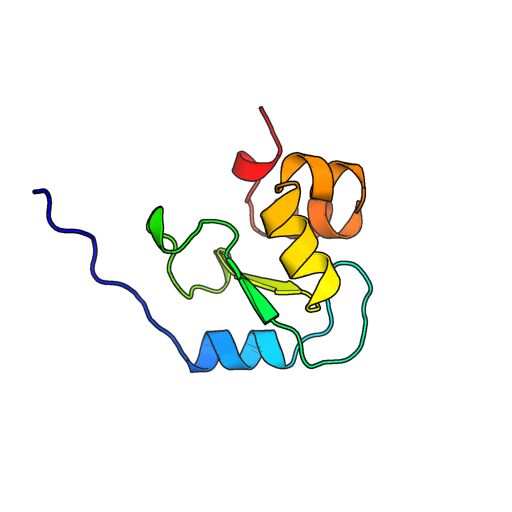TOM 665 O O . GLY A 1 84 ? 10.634 -1.675 4.929 1.00 94.00 84 GLY A O 1
ATOM 666 N N . ARG A 1 85 ? 8.458 -1.899 4.456 1.00 93.00 85 ARG A N 1
ATOM 667 C CA . ARG A 1 85 ? 8.158 -0.477 4.225 1.00 93.00 85 ARG A CA 1
ATOM 668 C C . ARG A 1 85 ? 7.886 0.287 5.514 1.00 93.00 85 ARG A C 1
ATOM 670 O O . ARG A 1 85 ? 6.890 0.987 5.646 1.00 93.00 85 ARG A O 1
ATOM 677 N N . HIS A 1 86 ? 8.774 0.147 6.496 1.00 91.75 86 HIS A N 1
ATOM 678 C CA . HIS A 1 86 ? 8.645 0.843 7.782 1.00 91.75 86 HIS A CA 1
ATOM 679 C C . HIS A 1 86 ? 8.815 2.363 7.638 1.00 91.75 86 HIS A C 1
ATOM 681 O O . HIS A 1 86 ? 8.336 3.121 8.478 1.00 91.75 86 HIS A O 1
ATOM 687 N N . ASP A 1 87 ? 9.470 2.792 6.557 1.00 91.06 87 ASP A N 1
ATOM 688 C CA . ASP A 1 87 ? 9.781 4.177 6.208 1.00 91.06 87 ASP A CA 1
ATOM 689 C C . ASP A 1 87 ? 8.546 5.067 6.025 1.00 91.06 87 ASP A C 1
ATOM 691 O O . ASP A 1 87 ? 8.642 6.279 6.195 1.00 91.06 87 ASP A O 1
ATOM 695 N N . VAL A 1 88 ? 7.381 4.496 5.698 1.00 89.62 88 VAL A N 1
ATOM 696 C CA . VAL A 1 88 ? 6.183 5.298 5.388 1.00 89.62 88 VAL A CA 1
ATOM 697 C C . VAL A 1 88 ? 5.264 5.545 6.582 1.00 89.62 88 VAL A C 1
ATOM 699 O O . VAL A 1 88 ? 4.329 6.340 6.476 1.00 89.62 88 VAL A O 1
ATOM 702 N N . PHE A 1 89 ? 5.512 4.885 7.718 1.00 87.75 89 PHE A N 1
ATOM 703 C CA . PHE A 1 89 ? 4.679 5.024 8.919 1.00 87.75 89 PHE A CA 1
ATOM 704 C C . PHE A 1 89 ? 5.451 5.073 10.245 1.00 87.75 89 PHE A C 1
ATOM 706 O O . PHE A 1 89 ? 4.843 5.341 11.282 1.00 87.75 89 PHE A O 1
ATOM 713 N N . ARG A 1 90 ? 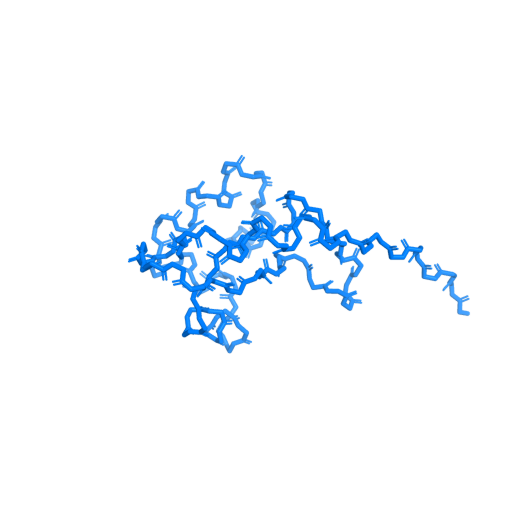6.771 4.848 10.254 1.00 81.94 90 ARG A N 1
ATOM 714 C CA . ARG A 1 90 ? 7.623 5.153 11.412 1.00 81.94 90 ARG A CA 1
ATOM 715 C C . ARG A 1 90 ? 8.288 6.508 11.186 1.00 81.94 90 ARG A C 1
ATOM 717 O O . ARG A 1 90 ? 8.913 6.717 10.153 1.00 81.94 90 ARG A O 1
ATOM 724 N N . ARG A 1 91 ? 8.094 7.423 12.136 1.00 62.28 91 ARG A N 1
ATOM 725 C CA . ARG A 1 91 ? 8.826 8.693 12.190 1.00 62.28 91 ARG A CA 1
ATOM 726 C C . ARG A 1 91 ? 10.240 8.477 12.704 1.00 62.28 91 ARG A C 1
ATOM 728 O O . ARG A 1 91 ? 10.398 7.597 13.580 1.00 62.28 91 ARG A O 1
#

Secondary structure (DSSP, 8-state):
-PPPPPP---HHHHHHHHTSPPTTT-PPSPPEEEESS-GGGT--S-GGGEEEE-HHHHHHHHHHHHHHHHHH-HHHHHHHHHTT-GGGT--

InterPro domains:
  IPR003615 HNH nuclease [cd00085] (18-62)

Radius of gyration: 13.13 Å; chains: 1; bounding box: 34×27×30 Å

pLDDT: mean 90.07, std 11.25, range [52.41, 98.19]

Organism: NCBI:txid412755